Protein AF-A0A7S1KX64-F1 (afdb_monomer_lite)

pLDDT: mean 86.69, std 11.84, range [47.44, 98.38]

Sequence (123 aa):
PVVARTNGALYERRVIEKYVEEHSRDPLTNEPLTKDDLIPVRSGAASGPRAVAASTIPGLLAQLHSEWDAVMLEQFSLRQQLSSAQQELAHALFKHDAACRVIAKLIAERDEARRAAGMPVEA

Secondary structure (DSSP, 8-state):
-EEETTT--EE-HHHHHHHHHHHSB-TTT--B--GGGEEEP------PPPPGGGGSHHHHHHHHHHHHHHHHHHHHHHHHHHHHHHHHHHHHHHHHHHHHHHHHHHHHHHHHHHHHTT-----

Structure (mmCIF, N/CA/C/O backbone):
data_AF-A0A7S1KX64-F1
#
_entry.id   AF-A0A7S1KX64-F1
#
loop_
_atom_site.group_PDB
_atom_site.id
_atom_site.type_symbol
_atom_site.label_atom_id
_atom_site.label_alt_id
_atom_site.label_comp_id
_atom_site.label_asym_id
_atom_site.label_entity_id
_atom_site.label_seq_id
_atom_site.pdbx_PDB_ins_code
_atom_site.Cartn_x
_atom_site.Cartn_y
_atom_site.Cartn_z
_atom_site.occupancy
_atom_site.B_iso_or_equiv
_atom_site.auth_seq_id
_atom_site.auth_comp_id
_atom_site.auth_asym_id
_atom_site.auth_atom_id
_atom_site.pdbx_PDB_model_num
ATOM 1 N N . PRO A 1 1 ? -24.585 -4.591 8.836 1.00 85.25 1 PRO A N 1
ATOM 2 C CA . PRO A 1 1 ? -23.903 -4.528 7.518 1.00 85.25 1 PRO A CA 1
ATOM 3 C C . PRO A 1 1 ? -24.912 -4.061 6.469 1.00 85.25 1 PRO A C 1
ATOM 5 O O . PRO A 1 1 ? -26.102 -4.329 6.634 1.00 85.25 1 PRO A O 1
ATOM 8 N N . VAL A 1 2 ? -24.462 -3.339 5.450 1.00 86.56 2 VAL A N 1
ATOM 9 C CA . VAL A 1 2 ? -25.291 -2.894 4.320 1.00 86.56 2 VAL A CA 1
ATOM 10 C C . VAL A 1 2 ? -24.602 -3.281 3.018 1.00 86.56 2 VAL A C 1
ATOM 12 O O . VAL A 1 2 ? -23.379 -3.355 2.977 1.00 86.56 2 VAL A O 1
ATOM 15 N N . VAL A 1 3 ? -25.379 -3.559 1.981 1.00 86.69 3 VAL A N 1
ATOM 16 C CA . VAL A 1 3 ? -24.876 -3.813 0.630 1.00 86.69 3 VAL A CA 1
ATOM 17 C C . VAL A 1 3 ? -25.270 -2.646 -0.252 1.00 86.69 3 VAL A C 1
ATOM 19 O O . VAL A 1 3 ? -26.431 -2.237 -0.226 1.00 86.69 3 VAL A O 1
ATOM 22 N N . ALA A 1 4 ? -24.330 -2.117 -1.026 1.00 85.31 4 ALA A N 1
ATOM 23 C CA . ALA A 1 4 ? -24.666 -1.155 -2.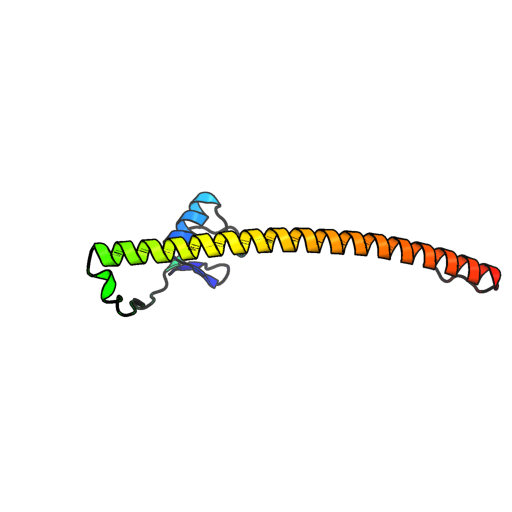067 1.00 85.31 4 ALA A CA 1
ATOM 24 C C . ALA A 1 4 ? -25.244 -1.891 -3.286 1.00 85.31 4 ALA A C 1
ATOM 26 O O . ALA A 1 4 ? -24.679 -2.877 -3.764 1.00 85.31 4 ALA A O 1
ATOM 27 N N . ARG A 1 5 ? -26.395 -1.425 -3.785 1.00 81.56 5 ARG A N 1
ATOM 28 C CA . ARG A 1 5 ? -27.102 -2.043 -4.922 1.00 81.56 5 ARG A CA 1
ATOM 29 C C . ARG A 1 5 ? -26.299 -2.010 -6.227 1.00 81.56 5 ARG A C 1
ATOM 31 O O . ARG A 1 5 ? -26.471 -2.901 -7.051 1.00 81.56 5 ARG A O 1
ATOM 38 N N . THR A 1 6 ? -25.460 -0.995 -6.411 1.00 78.88 6 THR A N 1
ATOM 39 C CA . THR A 1 6 ? -24.699 -0.750 -7.645 1.00 78.88 6 THR A CA 1
ATOM 40 C C . THR A 1 6 ? -23.567 -1.754 -7.842 1.00 78.88 6 THR A C 1
ATOM 42 O O . THR A 1 6 ? -23.472 -2.378 -8.893 1.00 78.88 6 THR A O 1
ATOM 45 N N . ASN A 1 7 ? -22.747 -1.963 -6.812 1.00 79.62 7 ASN A N 1
ATOM 46 C CA . ASN A 1 7 ? -21.531 -2.774 -6.896 1.00 79.62 7 ASN A CA 1
ATOM 47 C C . ASN A 1 7 ? -21.629 -4.133 -6.168 1.00 79.62 7 ASN A C 1
ATOM 49 O O . ASN A 1 7 ? -20.732 -4.964 -6.300 1.00 79.62 7 ASN A O 1
ATOM 53 N N . GLY A 1 8 ? -22.685 -4.365 -5.378 1.00 82.50 8 GLY A N 1
ATOM 54 C CA . GLY A 1 8 ? -22.867 -5.587 -4.587 1.00 82.50 8 GLY A CA 1
ATOM 55 C C . GLY A 1 8 ? -21.887 -5.755 -3.416 1.00 82.50 8 GLY A C 1
ATOM 56 O O . GLY A 1 8 ? -21.835 -6.831 -2.819 1.00 82.50 8 GLY A O 1
ATOM 57 N N . ALA A 1 9 ? -21.113 -4.725 -3.070 1.00 84.81 9 ALA A N 1
ATOM 58 C CA . ALA A 1 9 ? -20.122 -4.772 -2.003 1.00 84.81 9 ALA A CA 1
ATOM 59 C C . ALA A 1 9 ? -20.768 -4.655 -0.614 1.00 84.81 9 ALA A C 1
ATOM 61 O O . ALA A 1 9 ? -21.742 -3.928 -0.410 1.00 84.81 9 ALA A O 1
ATOM 62 N N . LEU A 1 10 ? -20.197 -5.376 0.355 1.00 86.56 10 LEU A N 1
ATOM 63 C CA . LEU A 1 10 ? -20.607 -5.366 1.757 1.00 86.56 10 LEU A CA 1
ATOM 64 C C . LEU A 1 10 ? -19.845 -4.291 2.532 1.00 86.56 10 LEU A C 1
ATOM 66 O O . LEU A 1 10 ? -18.620 -4.330 2.622 1.00 86.56 10 LEU A O 1
ATOM 70 N N . TYR A 1 11 ? -20.585 -3.394 3.175 1.00 86.69 11 TYR A N 1
ATOM 71 C CA . TYR A 1 11 ? -20.044 -2.311 3.983 1.00 86.69 11 TYR A CA 1
ATOM 72 C C . TYR A 1 11 ? -20.551 -2.346 5.426 1.00 86.69 11 TYR A C 1
ATOM 74 O O . TYR A 1 11 ? -21.656 -2.816 5.744 1.00 86.69 11 TYR A O 1
ATOM 82 N N . GLU A 1 12 ? -19.755 -1.784 6.335 1.00 87.50 12 GLU A N 1
ATOM 83 C CA . GLU A 1 12 ? -20.241 -1.435 7.663 1.00 87.50 12 GLU A CA 1
ATOM 84 C C . GLU A 1 12 ? -21.120 -0.181 7.574 1.00 87.50 12 GLU A C 1
ATOM 86 O O . GLU A 1 12 ? -20.692 0.866 7.091 1.00 87.50 12 GLU A O 1
ATOM 91 N N . ARG A 1 13 ? -22.351 -0.280 8.090 1.00 84.94 13 ARG A N 1
ATOM 92 C CA . ARG A 1 13 ? -23.390 0.752 7.969 1.00 84.94 13 ARG A CA 1
ATOM 93 C C . ARG A 1 13 ? -22.914 2.153 8.370 1.00 84.94 13 ARG A C 1
ATOM 95 O O . ARG A 1 13 ? -23.122 3.100 7.628 1.00 84.94 13 ARG A O 1
ATOM 102 N N . ARG A 1 14 ? -22.238 2.273 9.517 1.00 87.25 14 ARG A N 1
ATOM 103 C CA . ARG A 1 14 ? -21.790 3.567 10.061 1.00 87.25 14 ARG A CA 1
ATOM 104 C C . ARG A 1 14 ? -20.736 4.251 9.196 1.00 87.25 14 ARG A C 1
ATOM 106 O O . ARG A 1 14 ? -20.689 5.474 9.165 1.00 87.25 14 ARG A O 1
ATOM 113 N N . VAL A 1 15 ? -19.869 3.471 8.557 1.00 87.62 15 VAL A N 1
ATOM 114 C CA . VAL A 1 15 ? -18.741 3.996 7.782 1.00 87.62 15 VAL A CA 1
ATOM 115 C C . VAL A 1 15 ? -19.228 4.475 6.420 1.00 87.62 15 VAL A C 1
ATOM 117 O O . VAL A 1 15 ? -18.919 5.593 6.021 1.00 87.62 15 VAL A O 1
ATOM 120 N N . ILE A 1 16 ? -20.053 3.673 5.744 1.00 87.94 16 ILE A N 1
ATOM 121 C CA . ILE A 1 16 ? -20.569 4.034 4.421 1.00 87.94 16 ILE A CA 1
ATOM 122 C C . ILE A 1 16 ? -21.600 5.165 4.480 1.00 87.94 16 ILE A C 1
ATOM 124 O O . ILE A 1 16 ? -21.578 6.028 3.614 1.00 87.94 16 ILE A O 1
ATOM 128 N N . GLU A 1 17 ? -22.452 5.226 5.513 1.00 88.50 17 GLU A N 1
ATOM 129 C CA . GLU A 1 17 ? -23.398 6.342 5.684 1.00 88.50 17 GLU A CA 1
ATOM 130 C C . GLU A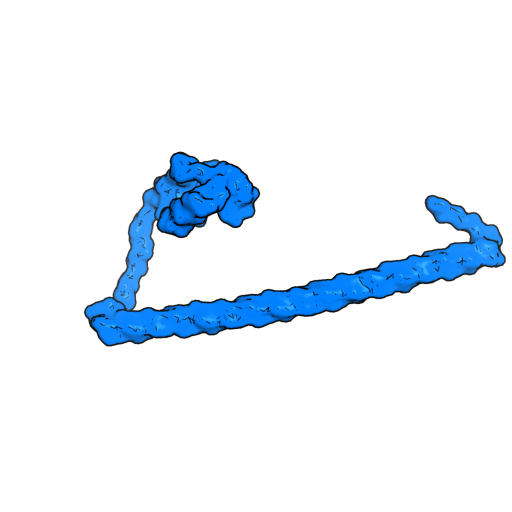 1 17 ? -22.652 7.684 5.802 1.00 88.50 17 GLU A C 1
ATOM 132 O O . GLU A 1 17 ? -23.022 8.639 5.123 1.00 88.50 17 GLU A O 1
ATOM 137 N N . LYS A 1 18 ? -21.563 7.735 6.585 1.00 88.88 18 LYS A N 1
ATOM 138 C CA . LYS A 1 18 ? -20.698 8.923 6.698 1.00 88.88 18 LYS A CA 1
ATOM 139 C C . LYS A 1 18 ? -19.985 9.250 5.387 1.00 88.88 18 LYS A C 1
ATOM 141 O O . LYS A 1 18 ? -19.946 10.402 4.975 1.00 88.88 18 LYS A O 1
ATOM 146 N N . TYR A 1 19 ? -19.451 8.235 4.708 1.00 86.81 19 TYR A N 1
ATOM 147 C CA . TYR A 1 19 ? -18.754 8.438 3.440 1.00 86.81 19 TYR A CA 1
ATOM 148 C C . TYR A 1 19 ? -19.685 9.001 2.354 1.00 86.81 19 TYR A C 1
ATOM 150 O O . TYR A 1 19 ? -19.313 9.925 1.635 1.00 86.81 19 TYR A O 1
ATOM 158 N N . VAL A 1 20 ? -20.917 8.490 2.272 1.00 88.88 20 VAL A N 1
ATOM 159 C CA . VAL A 1 20 ? -21.946 8.967 1.336 1.00 88.88 20 VAL A CA 1
ATOM 160 C C . VAL A 1 20 ? -22.400 10.390 1.677 1.00 88.88 20 VAL A C 1
ATOM 162 O O . VAL A 1 20 ? -22.633 11.177 0.762 1.00 88.88 20 VAL A O 1
ATOM 165 N N . GLU A 1 21 ? -22.481 10.757 2.960 1.00 88.50 21 GLU A N 1
ATOM 166 C CA . GLU A 1 21 ? -22.755 12.144 3.379 1.00 88.50 21 GLU A CA 1
ATOM 167 C C . GLU A 1 21 ? -21.676 13.124 2.909 1.00 88.50 21 GLU A C 1
ATOM 169 O O . GLU A 1 21 ? -22.003 14.220 2.461 1.00 88.50 21 GLU A O 1
ATOM 174 N N . GLU A 1 22 ? -20.405 12.733 2.990 1.00 89.50 22 GLU A N 1
ATOM 175 C CA . GLU A 1 22 ? -19.282 13.607 2.645 1.00 89.50 22 GLU A CA 1
ATOM 176 C C . GLU A 1 22 ? -18.999 13.658 1.137 1.00 89.50 22 GLU A C 1
ATOM 178 O O . GLU A 1 22 ? -18.710 14.725 0.597 1.00 89.50 22 GLU A O 1
ATOM 183 N N . HIS A 1 23 ? -19.075 12.517 0.445 1.00 85.31 23 HIS A N 1
ATOM 184 C CA . HIS A 1 23 ? -18.573 12.375 -0.926 1.00 85.31 23 HIS A CA 1
ATOM 185 C C . HIS A 1 23 ? -19.663 12.044 -1.954 1.00 85.31 23 HIS A C 1
ATOM 187 O O . HIS A 1 23 ? -19.412 12.176 -3.152 1.00 85.31 23 HIS A O 1
ATOM 193 N N . SER A 1 24 ? -20.867 11.634 -1.520 1.00 85.94 24 SER A N 1
ATOM 194 C CA . SER A 1 24 ? -22.004 11.252 -2.389 1.00 85.94 24 SER A CA 1
ATOM 195 C C . SER A 1 24 ? -21.640 10.252 -3.501 1.00 85.94 24 SER A C 1
ATOM 197 O O . SER A 1 24 ? -22.201 10.278 -4.599 1.00 85.94 24 SER A O 1
ATOM 199 N N . ARG A 1 25 ? -20.651 9.392 -3.239 1.00 84.81 25 ARG A N 1
ATOM 200 C CA . ARG A 1 25 ? -20.091 8.418 -4.182 1.00 84.81 25 ARG A CA 1
ATOM 201 C C . ARG A 1 25 ? -19.767 7.112 -3.470 1.00 84.81 25 ARG A C 1
ATOM 203 O O . ARG A 1 25 ? -19.636 7.079 -2.249 1.00 84.81 25 ARG A O 1
ATOM 210 N N . ASP A 1 26 ? -19.628 6.044 -4.242 1.00 84.31 26 ASP A N 1
ATOM 211 C CA . ASP A 1 26 ? -19.186 4.740 -3.763 1.00 84.31 26 ASP A CA 1
ATOM 212 C C . ASP A 1 26 ? -17.650 4.692 -3.600 1.00 84.31 26 ASP A C 1
ATOM 214 O O . ASP A 1 26 ? -16.937 5.029 -4.549 1.00 84.31 26 ASP A O 1
ATOM 218 N N . PRO A 1 27 ? -17.109 4.243 -2.450 1.00 83.62 27 PRO A N 1
ATOM 219 C CA . PRO A 1 27 ? -15.664 4.229 -2.192 1.00 83.62 27 PRO A CA 1
ATOM 220 C C . PRO A 1 27 ? -14.852 3.269 -3.075 1.00 83.62 27 PRO A C 1
ATOM 222 O O . PRO A 1 27 ? -13.634 3.413 -3.146 1.00 83.62 27 PRO A O 1
ATOM 225 N N . LEU A 1 28 ? -15.484 2.284 -3.726 1.00 83.50 28 LEU A N 1
ATOM 226 C CA . LEU A 1 28 ? -14.792 1.321 -4.593 1.00 83.50 28 LEU A CA 1
ATOM 227 C C . LEU A 1 28 ? -14.881 1.700 -6.074 1.00 83.50 28 LEU A C 1
ATOM 229 O O . LEU A 1 28 ? -13.874 1.687 -6.778 1.00 83.50 28 LEU A O 1
ATOM 233 N N . THR A 1 29 ? -16.081 2.028 -6.552 1.00 80.69 29 THR A N 1
ATOM 234 C CA . THR A 1 29 ? -16.342 2.260 -7.983 1.00 80.69 29 THR A CA 1
ATOM 235 C C . THR A 1 29 ? -16.370 3.738 -8.372 1.00 80.69 29 THR A C 1
ATOM 237 O O . THR A 1 29 ? -16.333 4.050 -9.559 1.00 80.69 29 THR A O 1
ATOM 240 N N . ASN A 1 30 ? -16.394 4.660 -7.400 1.00 82.12 30 ASN A N 1
ATOM 241 C CA . ASN A 1 30 ? -16.610 6.100 -7.601 1.00 82.12 30 ASN A CA 1
ATOM 242 C C . ASN A 1 30 ? -17.941 6.466 -8.289 1.00 82.12 30 ASN A C 1
ATOM 244 O O . ASN A 1 30 ? -18.118 7.611 -8.718 1.00 82.12 30 ASN A O 1
ATOM 248 N N . GLU A 1 31 ? -18.889 5.533 -8.376 1.00 84.75 31 GLU A N 1
ATOM 249 C CA . GLU A 1 31 ? -20.226 5.778 -8.918 1.00 84.75 31 GLU A CA 1
ATOM 250 C C . GLU A 1 31 ? -21.088 6.604 -7.947 1.00 84.75 31 GLU A C 1
ATOM 252 O O . GLU A 1 31 ? -20.850 6.569 -6.735 1.00 84.75 31 GLU A O 1
ATOM 257 N N . PRO A 1 32 ? -22.085 7.366 -8.440 1.00 83.31 32 PRO A N 1
ATOM 258 C CA . PRO A 1 32 ? -23.011 8.082 -7.570 1.00 83.31 32 PRO A CA 1
ATOM 259 C C . PRO A 1 32 ? -23.799 7.081 -6.721 1.00 83.31 32 PRO A C 1
ATOM 261 O O . PRO A 1 32 ? -24.469 6.196 -7.251 1.00 83.31 32 PRO A O 1
ATOM 264 N N . LEU A 1 33 ? -23.714 7.231 -5.400 1.00 83.25 33 LEU A N 1
ATOM 265 C CA . LEU A 1 33 ? -24.359 6.342 -4.439 1.00 83.25 33 LEU A CA 1
ATOM 266 C C . LEU A 1 33 ? -25.126 7.182 -3.425 1.00 83.25 33 LEU A C 1
ATOM 268 O O . LEU A 1 33 ? -24.553 8.077 -2.802 1.00 83.25 33 LEU A O 1
ATOM 272 N N . THR A 1 34 ? -26.413 6.886 -3.246 1.00 84.94 34 THR A N 1
ATOM 273 C CA . THR A 1 34 ? -27.254 7.539 -2.237 1.00 84.94 34 THR A CA 1
ATOM 274 C C . THR A 1 34 ? -27.546 6.599 -1.069 1.00 84.94 34 THR A C 1
ATOM 276 O O . THR A 1 34 ? -27.359 5.386 -1.155 1.00 84.94 34 THR A O 1
ATOM 279 N N . LYS A 1 35 ? -28.007 7.149 0.062 1.00 80.94 35 LYS A N 1
ATOM 280 C CA . LYS A 1 35 ? -28.334 6.340 1.251 1.00 80.94 35 LYS A CA 1
ATOM 281 C C . LYS A 1 35 ? -29.458 5.336 0.988 1.00 80.94 35 LYS A C 1
ATOM 283 O O . LYS A 1 35 ? -29.464 4.275 1.602 1.00 80.94 35 LYS A O 1
ATOM 288 N N . ASP A 1 36 ? -30.365 5.651 0.068 1.00 83.62 36 ASP A N 1
ATOM 289 C CA . ASP A 1 36 ? -31.500 4.794 -0.286 1.00 83.62 36 ASP A CA 1
ATOM 290 C C . ASP A 1 36 ? -31.071 3.560 -1.100 1.00 83.62 36 ASP A C 1
ATOM 292 O O . ASP A 1 36 ? -31.760 2.537 -1.110 1.00 83.62 36 ASP A O 1
ATOM 296 N N . ASP A 1 37 ? -29.891 3.617 -1.723 1.00 83.25 37 ASP A N 1
ATOM 297 C CA . ASP A 1 37 ? -29.298 2.501 -2.465 1.00 83.25 37 ASP A CA 1
ATOM 298 C C . ASP A 1 37 ? -28.621 1.466 -1.549 1.00 83.25 37 ASP A C 1
ATOM 300 O O . ASP A 1 37 ? -28.200 0.399 -2.016 1.00 83.25 37 ASP A O 1
ATOM 304 N N . LEU A 1 38 ? -28.521 1.758 -0.245 1.00 85.56 38 LEU A N 1
ATOM 305 C CA . LEU A 1 38 ? -27.936 0.878 0.761 1.00 85.56 38 LEU A CA 1
ATOM 306 C C . LEU A 1 38 ? -28.990 -0.087 1.311 1.00 85.56 38 LEU A C 1
ATOM 308 O O . LEU A 1 38 ? -29.914 0.287 2.032 1.00 85.56 38 LEU A O 1
ATOM 312 N N . ILE A 1 39 ? -28.813 -1.374 1.027 1.00 87.50 39 ILE A N 1
ATOM 313 C CA . ILE A 1 39 ? -29.724 -2.428 1.466 1.00 87.50 39 ILE A CA 1
ATOM 314 C C . ILE A 1 39 ? -29.183 -3.040 2.766 1.00 87.50 39 ILE A C 1
ATOM 316 O O . ILE A 1 39 ? -28.101 -3.636 2.759 1.00 87.50 39 ILE A O 1
ATOM 320 N N . PRO A 1 40 ? -29.898 -2.940 3.902 1.00 86.12 40 PRO A N 1
ATOM 321 C CA . PRO A 1 40 ? -29.460 -3.554 5.146 1.00 86.12 40 PRO A CA 1
ATOM 322 C C . PRO A 1 40 ? -29.511 -5.079 5.053 1.00 86.12 40 PRO A C 1
ATOM 324 O O . PRO A 1 40 ? -30.558 -5.675 4.800 1.00 86.12 40 PRO A O 1
ATOM 327 N N . VAL A 1 41 ? -28.378 -5.725 5.326 1.00 85.50 41 VAL A N 1
ATOM 328 C CA . VAL A 1 41 ? -28.287 -7.186 5.387 1.00 85.50 41 VAL A CA 1
ATOM 329 C C . VAL A 1 41 ? -28.515 -7.645 6.821 1.00 85.50 41 VAL A C 1
ATOM 331 O O . VAL A 1 41 ? -27.817 -7.219 7.747 1.00 85.50 41 VAL A O 1
ATOM 334 N N . ARG A 1 42 ? -29.475 -8.560 7.010 1.00 79.19 42 ARG A N 1
ATOM 335 C CA . ARG A 1 42 ? -29.644 -9.294 8.270 1.00 79.19 42 ARG A CA 1
ATOM 336 C C . ARG A 1 42 ? -28.518 -10.316 8.419 1.00 79.19 42 ARG A C 1
ATOM 338 O O . ARG A 1 42 ? -28.665 -11.474 8.053 1.00 79.19 42 ARG A O 1
ATOM 345 N N . SER A 1 43 ? -27.392 -9.886 8.972 1.00 67.06 43 SER A N 1
ATOM 346 C CA . SER A 1 43 ? -26.396 -10.799 9.531 1.00 67.06 43 SER A CA 1
ATOM 347 C C . SER A 1 43 ? -26.809 -11.161 10.958 1.00 67.06 43 SER A C 1
ATOM 349 O O . SER A 1 43 ? -27.089 -10.256 11.749 1.00 67.06 43 SER A O 1
ATOM 351 N N . GLY A 1 44 ? -26.821 -12.450 11.313 1.00 65.44 44 GLY A N 1
ATOM 352 C CA . GLY A 1 44 ? -26.861 -12.851 12.723 1.00 65.44 44 GLY A CA 1
ATOM 353 C C . GLY A 1 44 ? -25.737 -12.141 13.478 1.00 65.44 44 GLY A C 1
ATOM 354 O O . GLY A 1 44 ? -24.666 -11.928 12.907 1.00 65.44 44 GLY A O 1
ATOM 355 N N . ALA A 1 45 ? -25.993 -11.690 14.707 1.00 60.78 45 ALA A N 1
ATOM 356 C CA . ALA A 1 45 ? -24.983 -10.998 15.496 1.00 60.78 45 ALA A CA 1
ATOM 357 C C . ALA A 1 45 ? -23.758 -11.911 15.625 1.00 60.78 45 ALA A C 1
ATOM 359 O O . ALA A 1 45 ? -23.786 -12.892 16.363 1.00 60.78 45 ALA A O 1
ATOM 360 N N . ALA A 1 46 ? -22.691 -11.607 14.887 1.00 58.41 46 ALA A N 1
ATOM 361 C CA . ALA A 1 46 ? -21.403 -12.260 15.041 1.00 58.41 46 ALA A CA 1
ATOM 362 C C . ALA A 1 46 ? -20.755 -11.729 16.326 1.00 58.41 46 ALA A C 1
ATOM 364 O O . ALA A 1 46 ? -19.757 -11.018 16.299 1.00 58.41 46 ALA A O 1
ATOM 365 N N . SER A 1 47 ? -21.376 -12.008 17.471 1.00 56.25 47 SER A N 1
ATOM 366 C CA . SER A 1 47 ? -20.737 -11.842 18.764 1.00 56.25 47 SER A CA 1
ATOM 367 C C . SER A 1 47 ? -19.954 -13.118 19.031 1.00 56.25 47 SER A C 1
ATOM 369 O O . SER A 1 47 ? -20.492 -14.093 19.558 1.00 56.25 47 SER A O 1
ATOM 371 N N . GLY A 1 48 ? -18.676 -13.121 18.656 1.00 61.16 48 GLY A N 1
ATOM 372 C CA . GLY A 1 48 ? -17.736 -14.014 19.325 1.00 61.16 48 GLY A CA 1
ATOM 373 C C . GLY A 1 48 ? -17.798 -13.764 20.842 1.00 61.16 48 GLY A C 1
ATOM 374 O O . GLY A 1 48 ? -18.146 -12.651 21.261 1.00 61.16 48 GLY A O 1
ATOM 375 N N . PRO A 1 49 ? -17.521 -14.772 21.684 1.00 56.47 49 PRO A N 1
ATOM 376 C CA . PRO A 1 49 ? -17.525 -14.592 23.130 1.00 56.47 49 PRO A CA 1
ATOM 377 C C . PRO A 1 49 ? -16.589 -13.436 23.502 1.00 56.47 49 PRO A C 1
ATOM 379 O O . PRO A 1 49 ? -15.411 -13.439 23.148 1.00 56.47 49 PRO A O 1
ATOM 382 N N . ARG A 1 50 ? -17.129 -12.419 24.186 1.00 59.38 50 ARG A N 1
ATOM 383 C CA . ARG A 1 50 ? -16.343 -11.276 24.665 1.00 59.38 50 ARG A CA 1
ATOM 384 C C . ARG A 1 50 ? -15.257 -11.826 25.592 1.00 59.38 50 ARG A C 1
ATOM 386 O O . ARG A 1 50 ? -15.579 -12.508 26.563 1.00 59.38 50 ARG A O 1
ATOM 393 N N . ALA A 1 51 ? -13.990 -11.559 25.273 1.00 62.50 51 ALA A N 1
ATOM 394 C CA . ALA A 1 51 ? -12.869 -12.016 26.085 1.00 62.50 51 ALA A CA 1
ATOM 395 C C . ALA A 1 51 ? -13.074 -11.569 27.542 1.00 62.50 51 ALA A C 1
ATOM 397 O O . ALA A 1 51 ? -13.377 -10.403 27.800 1.00 62.50 51 ALA A O 1
ATOM 398 N N . VAL A 1 52 ? -12.932 -12.498 28.492 1.00 59.75 52 VAL A N 1
ATOM 399 C CA . VAL A 1 52 ? -13.256 -12.296 29.919 1.00 59.75 52 VAL A CA 1
ATOM 400 C C . VAL A 1 52 ? -12.467 -11.124 30.529 1.00 59.75 52 VAL A C 1
ATOM 402 O O . VAL A 1 52 ? -12.950 -10.465 31.441 1.00 59.75 52 VAL A O 1
ATOM 405 N N . ALA A 1 53 ? -11.303 -10.779 29.969 1.00 59.62 53 ALA A N 1
ATOM 406 C CA . ALA A 1 53 ? -10.510 -9.615 30.371 1.00 59.62 53 ALA A CA 1
ATOM 407 C C . ALA A 1 53 ? -11.228 -8.261 30.166 1.00 59.62 53 ALA A C 1
ATOM 409 O O . ALA A 1 53 ? -10.952 -7.308 30.891 1.00 59.62 53 ALA A O 1
ATOM 410 N N . ALA A 1 54 ? -12.199 -8.172 29.251 1.00 61.72 54 ALA A N 1
ATOM 411 C CA . ALA A 1 54 ? -12.950 -6.947 28.966 1.00 61.72 54 ALA A CA 1
ATOM 412 C C . ALA A 1 54 ? -14.107 -6.673 29.954 1.00 61.72 54 ALA A C 1
ATOM 414 O O . ALA A 1 54 ? -14.911 -5.770 29.721 1.00 61.72 54 ALA A O 1
ATOM 415 N N . SER A 1 55 ? -14.242 -7.452 31.037 1.00 76.25 55 SER A N 1
ATOM 416 C CA . SER A 1 55 ? -15.305 -7.273 32.041 1.00 76.25 55 SER A CA 1
ATOM 417 C C . SER A 1 55 ? -14.924 -6.345 33.201 1.00 76.25 55 SER A C 1
ATOM 419 O O . SER A 1 55 ? -15.770 -6.050 34.043 1.00 76.25 55 SER A O 1
ATOM 421 N N . THR A 1 56 ? -13.670 -5.887 33.269 1.00 88.81 56 THR A N 1
ATOM 422 C CA . THR A 1 56 ? -13.184 -4.956 34.300 1.00 88.81 56 THR A CA 1
ATOM 423 C C . THR A 1 56 ? -12.676 -3.667 33.660 1.00 88.81 56 THR A C 1
ATOM 425 O O . THR A 1 56 ? -12.152 -3.695 32.548 1.00 88.81 56 THR A O 1
ATOM 428 N N . ILE A 1 57 ? -12.801 -2.532 34.360 1.00 88.50 57 ILE A N 1
ATOM 429 C CA . ILE A 1 57 ? -12.309 -1.234 33.859 1.00 88.50 57 ILE A CA 1
ATOM 430 C C . ILE A 1 57 ? -10.803 -1.294 33.530 1.00 88.50 57 ILE A C 1
ATOM 432 O O . ILE A 1 57 ? -10.438 -0.880 32.429 1.00 88.50 57 ILE A O 1
ATOM 436 N N . PRO A 1 58 ? -9.924 -1.856 34.391 1.00 89.81 58 PRO A N 1
ATOM 437 C CA . PRO A 1 58 ? -8.505 -1.978 34.058 1.00 89.81 58 PRO A CA 1
ATOM 438 C C . PRO A 1 58 ? -8.244 -2.864 32.834 1.00 89.81 58 PRO A C 1
ATOM 440 O O . PRO A 1 58 ? -7.417 -2.516 31.997 1.00 89.81 58 PRO A O 1
ATOM 443 N N . GLY A 1 59 ? -8.968 -3.979 32.690 1.00 87.38 59 GLY A N 1
ATOM 444 C CA . GLY A 1 59 ? -8.810 -4.876 31.544 1.00 87.38 59 GLY A CA 1
ATOM 445 C C . GLY A 1 59 ? -9.292 -4.270 30.221 1.00 87.38 59 GLY A C 1
ATOM 446 O O . GLY A 1 59 ? -8.651 -4.469 29.192 1.00 87.38 59 GLY A O 1
ATOM 447 N N . LEU A 1 60 ? -10.353 -3.454 30.247 1.00 88.12 60 LEU A N 1
ATOM 448 C CA . LEU A 1 60 ? -10.798 -2.696 29.074 1.00 88.12 60 LEU A CA 1
ATOM 449 C C . LEU A 1 60 ? -9.756 -1.656 28.642 1.00 88.12 60 LEU A C 1
ATOM 451 O O . LEU A 1 60 ? -9.480 -1.534 27.452 1.00 88.12 60 LEU A O 1
ATOM 455 N N . LEU A 1 61 ? -9.169 -0.919 29.592 1.00 90.19 61 LEU A N 1
ATOM 456 C CA . LEU A 1 61 ? -8.121 0.063 29.293 1.00 90.19 61 LEU A CA 1
ATOM 457 C C . LEU A 1 61 ? -6.866 -0.601 28.723 1.00 90.19 61 LEU A C 1
ATOM 459 O O . LEU A 1 61 ? -6.304 -0.092 27.758 1.00 90.19 61 LEU A O 1
ATOM 463 N N . ALA A 1 62 ? -6.463 -1.750 29.271 1.00 90.00 62 ALA A N 1
ATOM 464 C CA . ALA A 1 62 ? -5.345 -2.523 28.740 1.00 90.00 62 ALA A CA 1
ATOM 465 C C . ALA A 1 62 ? -5.600 -2.971 27.291 1.00 90.00 62 ALA A C 1
ATOM 467 O O . ALA A 1 62 ? -4.719 -2.825 26.449 1.00 90.00 62 ALA A O 1
ATOM 468 N N . GLN A 1 63 ? -6.814 -3.444 26.985 1.00 89.50 63 GLN A N 1
ATOM 469 C CA . GLN A 1 63 ? -7.185 -3.827 25.623 1.00 89.50 63 GLN A CA 1
ATOM 470 C C . GLN A 1 63 ? -7.213 -2.618 24.676 1.00 89.50 63 GLN A C 1
ATOM 472 O O . GLN A 1 63 ? -6.668 -2.679 23.582 1.00 89.50 63 GLN A O 1
ATOM 477 N N . LEU A 1 64 ? -7.806 -1.494 25.084 1.00 89.94 64 LEU A N 1
ATOM 478 C CA . LEU A 1 6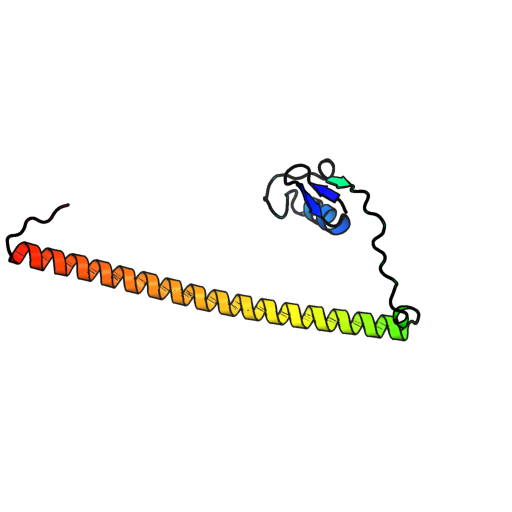4 ? -7.812 -0.279 24.262 1.00 89.94 64 LEU A CA 1
ATOM 479 C C . LEU A 1 64 ? -6.394 0.228 23.976 1.00 89.94 64 LEU A C 1
ATOM 481 O O . LEU A 1 64 ? -6.123 0.661 22.860 1.00 89.94 64 LEU A O 1
ATOM 485 N N . HIS A 1 65 ? -5.498 0.150 24.962 1.00 93.19 65 HIS A N 1
ATOM 486 C CA . HIS A 1 65 ? -4.097 0.510 24.780 1.00 93.19 65 HIS A CA 1
ATOM 487 C C . HIS A 1 65 ? -3.413 -0.408 23.764 1.00 93.19 65 HIS A C 1
ATOM 489 O O . HIS A 1 65 ? -2.817 0.095 22.817 1.00 93.19 65 HIS A O 1
ATOM 495 N N . SER A 1 66 ? -3.572 -1.731 23.893 1.00 91.31 66 SER A N 1
ATOM 496 C CA . SER A 1 66 ? -2.965 -2.680 22.955 1.00 91.31 66 SER A CA 1
ATOM 497 C C . SER A 1 66 ? -3.490 -2.531 21.527 1.00 91.31 66 SER A C 1
ATOM 499 O O . SER A 1 66 ? -2.711 -2.606 20.582 1.00 91.31 66 SER A O 1
ATOM 501 N N . GLU A 1 67 ? -4.796 -2.299 21.356 1.00 93.88 67 GLU A N 1
ATOM 502 C CA . GLU A 1 67 ? -5.382 -2.063 20.029 1.00 93.88 67 GLU A CA 1
ATOM 503 C C . GLU A 1 67 ? -4.863 -0.753 19.424 1.00 93.88 67 GLU A C 1
ATOM 505 O O . GLU A 1 67 ? -4.554 -0.689 18.236 1.00 93.88 67 GLU A O 1
ATOM 510 N N . TRP A 1 68 ? -4.722 0.298 20.237 1.00 95.69 68 TRP A N 1
ATOM 511 C CA . TRP A 1 68 ? -4.184 1.573 19.771 1.00 95.69 68 TRP A CA 1
ATOM 512 C C . TRP A 1 68 ? -2.713 1.458 19.358 1.00 95.69 68 TRP A C 1
ATOM 514 O O . TRP A 1 68 ? -2.349 1.938 18.285 1.00 95.69 68 TRP A O 1
ATOM 524 N N . ASP A 1 69 ? -1.890 0.770 20.150 1.00 96.12 69 ASP A N 1
ATOM 525 C CA . ASP A 1 69 ? -0.487 0.513 19.814 1.00 96.12 69 ASP A CA 1
ATOM 526 C C . ASP A 1 69 ? -0.365 -0.284 18.506 1.00 96.12 69 ASP A C 1
ATOM 528 O O . ASP A 1 69 ? 0.447 0.060 17.644 1.00 96.12 69 ASP A O 1
ATOM 532 N N . ALA A 1 70 ? -1.209 -1.306 18.316 1.00 95.19 70 ALA A N 1
ATOM 533 C CA . ALA A 1 70 ? -1.250 -2.091 17.086 1.00 95.19 70 ALA A CA 1
ATOM 534 C C . ALA A 1 70 ? -1.598 -1.225 15.863 1.00 95.19 70 ALA A C 1
ATOM 536 O O . ALA A 1 70 ? -0.868 -1.250 14.871 1.00 95.19 70 ALA A O 1
ATOM 537 N N . VAL A 1 71 ? -2.651 -0.403 15.954 1.00 96.81 71 VAL A N 1
ATOM 538 C CA . VAL A 1 71 ? -3.065 0.504 14.868 1.00 96.81 71 VAL A CA 1
ATOM 539 C C . VAL A 1 71 ? -1.976 1.531 14.551 1.00 96.81 71 VAL A C 1
ATOM 541 O O . VAL A 1 71 ? -1.717 1.816 13.382 1.00 96.81 71 VAL A O 1
ATOM 544 N N . MET A 1 72 ? -1.309 2.089 15.565 1.00 96.31 72 MET A N 1
ATOM 545 C CA . MET A 1 72 ? -0.233 3.062 15.354 1.00 96.31 72 MET A CA 1
ATOM 546 C C . MET A 1 72 ? 0.986 2.434 14.667 1.00 96.31 72 MET A C 1
ATOM 548 O O . MET A 1 72 ? 1.539 3.029 13.737 1.00 96.31 72 MET A O 1
ATOM 552 N N . LEU A 1 73 ? 1.394 1.228 15.080 1.00 96.62 73 LEU A N 1
ATOM 553 C CA . LEU A 1 73 ? 2.494 0.492 14.447 1.00 96.62 73 LEU A CA 1
ATOM 554 C C . LEU A 1 73 ? 2.164 0.104 13.003 1.00 96.62 73 LEU A C 1
ATOM 556 O O . LEU A 1 73 ? 3.007 0.263 12.116 1.00 96.62 73 LEU A O 1
ATOM 560 N N . GLU A 1 74 ? 0.936 -0.350 12.748 1.00 96.88 74 GLU A N 1
ATOM 561 C CA . GLU A 1 74 ? 0.464 -0.654 11.398 1.00 96.88 74 GLU A CA 1
ATOM 562 C C . GLU A 1 74 ? 0.471 0.604 10.524 1.00 96.88 74 GLU A C 1
ATOM 564 O O . GLU A 1 74 ? 1.039 0.598 9.432 1.00 96.88 74 GLU A O 1
ATOM 569 N N . GLN A 1 75 ? -0.071 1.719 11.022 1.00 97.50 75 GLN A N 1
ATOM 570 C CA . GLN A 1 75 ? -0.088 2.980 10.287 1.00 97.50 75 GLN A CA 1
ATOM 571 C C . GLN A 1 75 ? 1.328 3.462 9.950 1.00 97.50 75 GLN A C 1
ATOM 573 O O . GLN A 1 75 ? 1.568 3.943 8.838 1.00 97.50 75 GLN A O 1
ATOM 578 N N . PHE A 1 76 ? 2.272 3.341 10.886 1.00 97.44 76 PHE A N 1
ATOM 579 C CA . PHE A 1 76 ? 3.672 3.671 10.635 1.00 97.44 76 PHE A CA 1
ATOM 580 C C . PHE A 1 76 ? 4.278 2.771 9.550 1.00 97.44 76 PHE A C 1
ATOM 582 O O . PHE A 1 76 ? 4.868 3.282 8.596 1.00 97.44 76 PHE A O 1
ATOM 589 N N . SER A 1 77 ? 4.075 1.453 9.647 1.00 97.44 77 SER A N 1
ATOM 590 C CA . SER A 1 77 ? 4.566 0.489 8.656 1.00 97.44 77 SER A CA 1
ATOM 591 C C . SER A 1 77 ? 3.991 0.757 7.262 1.00 97.44 77 SER A C 1
ATOM 593 O O . SER A 1 77 ? 4.742 0.820 6.290 1.00 97.44 77 SER A O 1
ATOM 595 N N . LEU A 1 78 ? 2.684 1.018 7.158 1.00 97.94 78 LEU A N 1
ATOM 596 C CA . LEU A 1 78 ? 2.018 1.355 5.897 1.00 97.94 78 LEU A CA 1
ATOM 597 C C . LEU A 1 78 ? 2.585 2.635 5.275 1.00 97.94 78 LEU A C 1
ATOM 599 O O . LEU A 1 78 ? 2.843 2.679 4.073 1.00 97.94 78 LEU A O 1
ATOM 603 N N . ARG A 1 79 ? 2.834 3.676 6.080 1.00 98.06 79 ARG A N 1
ATOM 604 C CA . ARG A 1 79 ? 3.472 4.913 5.595 1.00 98.06 79 ARG A CA 1
ATOM 605 C C . ARG A 1 79 ? 4.897 4.666 5.105 1.00 98.06 79 ARG A C 1
ATOM 607 O O . ARG A 1 79 ? 5.284 5.213 4.073 1.00 98.06 79 ARG A O 1
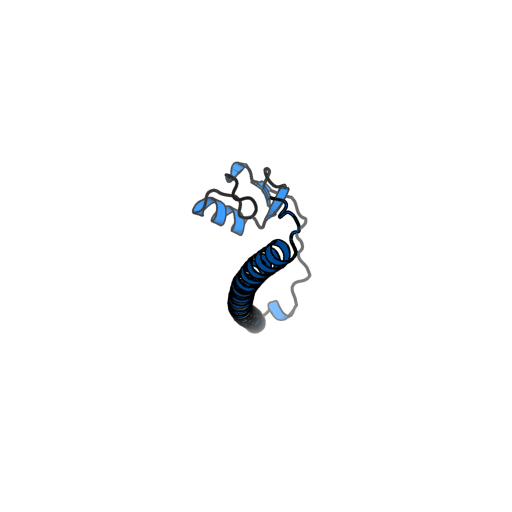ATOM 614 N N . GLN A 1 80 ? 5.663 3.838 5.815 1.00 98.1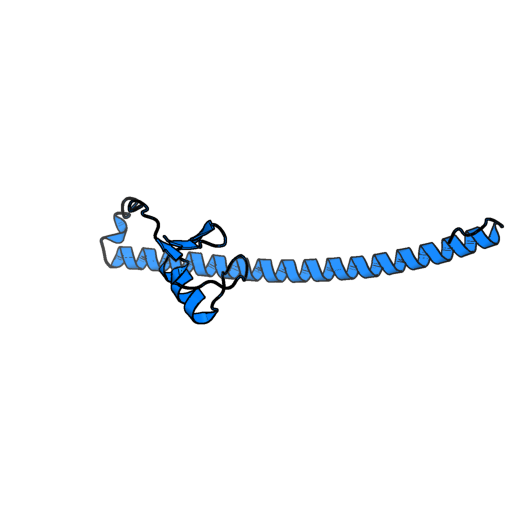2 80 GLN A N 1
ATOM 615 C CA . GLN A 1 80 ? 7.015 3.458 5.410 1.00 98.12 80 GLN A CA 1
ATOM 616 C C . GLN A 1 80 ? 7.008 2.689 4.081 1.00 98.12 80 GLN A C 1
ATOM 618 O O . GLN A 1 80 ? 7.772 3.027 3.177 1.00 98.12 80 GLN A O 1
ATOM 623 N N . GLN A 1 81 ? 6.119 1.703 3.933 1.00 97.88 81 GLN A N 1
ATOM 624 C CA . GLN A 1 81 ? 5.954 0.936 2.695 1.00 97.88 81 GLN A CA 1
ATOM 625 C C . GLN A 1 81 ? 5.536 1.829 1.526 1.00 97.88 81 GLN A C 1
ATOM 627 O O . GLN A 1 81 ? 6.104 1.720 0.443 1.00 97.88 81 GLN A O 1
ATOM 632 N N . LEU A 1 82 ? 4.602 2.758 1.749 1.00 98.31 82 LEU A N 1
ATOM 633 C CA . LEU A 1 82 ? 4.174 3.720 0.734 1.00 98.31 82 LEU A CA 1
ATOM 634 C C . LEU A 1 82 ? 5.341 4.595 0.261 1.00 98.31 82 LEU A C 1
ATOM 636 O O . LEU A 1 82 ? 5.525 4.766 -0.944 1.00 98.31 82 LEU A O 1
ATOM 640 N N . SER A 1 83 ? 6.160 5.103 1.186 1.00 97.94 83 SER A N 1
ATOM 641 C CA . SER A 1 83 ? 7.344 5.889 0.827 1.00 97.94 83 SER A CA 1
ATOM 642 C C . SER A 1 83 ? 8.383 5.063 0.056 1.00 97.94 83 SER A C 1
ATOM 644 O O . SER A 1 83 ? 8.961 5.579 -0.901 1.00 97.94 83 SER A O 1
ATOM 646 N N . SER A 1 84 ? 8.614 3.799 0.435 1.00 97.94 84 SER A N 1
ATOM 647 C CA . SER A 1 84 ? 9.517 2.892 -0.298 1.00 97.94 84 SER A CA 1
ATOM 648 C C . SER A 1 84 ? 9.007 2.634 -1.713 1.00 97.94 84 SER A C 1
ATOM 650 O O . SER A 1 84 ? 9.736 2.836 -2.681 1.00 97.94 84 SER A O 1
ATOM 652 N N . ALA A 1 85 ? 7.726 2.281 -1.850 1.00 98.00 85 ALA A N 1
ATOM 653 C CA . ALA A 1 85 ? 7.100 2.002 -3.138 1.00 98.00 85 ALA A CA 1
ATOM 654 C C . ALA A 1 85 ? 7.147 3.216 -4.080 1.00 98.00 85 ALA A C 1
ATOM 656 O O . ALA A 1 85 ? 7.400 3.062 -5.273 1.00 98.00 85 ALA A O 1
ATOM 657 N N . GLN A 1 86 ? 6.963 4.434 -3.559 1.00 98.38 86 GLN A N 1
ATOM 658 C CA . GLN A 1 86 ? 7.119 5.663 -4.344 1.00 98.38 86 GLN A CA 1
ATOM 659 C C . GLN A 1 86 ? 8.553 5.849 -4.856 1.00 98.38 86 GLN A C 1
ATOM 661 O O . GLN A 1 86 ? 8.748 6.198 -6.022 1.00 98.38 86 GLN A O 1
ATOM 666 N N . GLN A 1 87 ? 9.559 5.596 -4.014 1.00 98.06 87 GLN A N 1
ATOM 667 C CA . GLN A 1 87 ? 10.965 5.696 -4.406 1.00 98.06 87 GLN A CA 1
ATOM 668 C C . GLN A 1 87 ? 11.346 4.625 -5.439 1.00 98.06 87 GLN A C 1
ATOM 670 O O . GLN A 1 87 ? 12.019 4.924 -6.429 1.00 98.06 87 GLN A O 1
ATOM 675 N N . GLU A 1 88 ? 10.893 3.389 -5.239 1.00 97.56 88 GLU A N 1
ATOM 676 C CA . GLU A 1 88 ? 11.094 2.277 -6.169 1.00 97.56 88 GLU A CA 1
ATOM 677 C C . GLU A 1 88 ? 10.434 2.549 -7.524 1.00 97.56 88 GLU A C 1
ATOM 679 O O . GLU A 1 88 ? 11.071 2.363 -8.564 1.00 97.56 88 GLU A O 1
ATOM 684 N N . LEU A 1 89 ? 9.202 3.068 -7.523 1.00 98.12 89 LEU A N 1
ATOM 685 C CA . LEU A 1 89 ? 8.495 3.469 -8.736 1.00 98.12 89 LEU A CA 1
ATOM 686 C C . LEU A 1 89 ? 9.247 4.575 -9.481 1.00 98.12 89 LEU A C 1
ATOM 688 O O . LEU A 1 89 ? 9.461 4.460 -10.687 1.00 98.12 89 LEU A O 1
ATOM 692 N N . ALA A 1 90 ? 9.691 5.623 -8.780 1.00 97.81 90 ALA A N 1
ATOM 693 C CA . ALA A 1 90 ? 10.466 6.700 -9.392 1.00 97.81 90 ALA A CA 1
ATOM 694 C C . ALA A 1 90 ? 11.739 6.152 -10.052 1.00 97.81 90 ALA A C 1
ATOM 696 O O . ALA A 1 90 ? 12.025 6.446 -11.213 1.00 97.81 90 ALA A O 1
ATOM 697 N N . HIS A 1 91 ? 12.472 5.290 -9.347 1.00 97.81 91 HIS A N 1
ATOM 698 C CA . HIS A 1 91 ? 13.674 4.656 -9.876 1.00 97.81 91 HIS A CA 1
ATOM 699 C C . HIS A 1 91 ? 13.390 3.773 -11.102 1.00 97.81 91 HIS A C 1
ATOM 701 O O . HIS A 1 91 ? 14.153 3.809 -12.071 1.00 97.81 91 HIS A O 1
ATOM 707 N N . ALA A 1 92 ? 12.292 3.012 -11.096 1.00 97.56 92 ALA A N 1
ATOM 708 C CA . ALA A 1 92 ? 11.872 2.204 -12.237 1.00 97.56 92 ALA A CA 1
ATOM 709 C C . ALA A 1 92 ? 11.539 3.071 -13.463 1.00 97.56 92 ALA A C 1
ATOM 711 O O . ALA A 1 92 ? 11.990 2.763 -14.567 1.00 97.56 92 ALA A O 1
ATOM 712 N N . LEU A 1 93 ? 10.830 4.188 -13.272 1.00 97.94 93 LEU A N 1
ATOM 713 C CA . LEU A 1 93 ? 10.508 5.135 -14.345 1.00 97.94 93 LEU A CA 1
ATOM 714 C C . LEU A 1 93 ? 11.763 5.809 -14.921 1.00 97.94 93 LEU A C 1
ATOM 716 O O . LEU A 1 93 ? 11.894 5.911 -16.140 1.00 97.94 93 LEU A O 1
ATOM 720 N N . PHE A 1 94 ? 12.724 6.196 -14.074 1.00 98.06 94 PHE A N 1
ATOM 721 C CA . PHE A 1 94 ? 14.012 6.725 -14.539 1.00 98.06 94 PHE A CA 1
ATOM 722 C C . PHE A 1 94 ? 14.788 5.703 -15.375 1.00 98.06 94 PHE A C 1
ATOM 724 O O . PHE A 1 94 ? 15.318 6.039 -16.435 1.00 98.06 94 PHE A O 1
ATOM 731 N N . LYS A 1 95 ? 14.836 4.442 -14.929 1.00 97.25 95 LYS A N 1
ATOM 732 C CA . LYS A 1 95 ? 15.464 3.356 -15.695 1.00 97.25 95 LYS A CA 1
ATOM 733 C C . LYS A 1 95 ? 14.756 3.105 -17.023 1.00 97.25 95 LYS A C 1
ATOM 735 O O . LYS A 1 95 ? 15.435 2.868 -18.018 1.00 97.25 95 LYS A O 1
ATOM 740 N N . HIS A 1 96 ? 13.427 3.175 -17.044 1.00 97.94 96 HIS A N 1
ATOM 741 C CA . HIS A 1 96 ? 12.641 3.037 -18.265 1.00 97.94 96 HIS A CA 1
ATOM 742 C C . HIS A 1 96 ? 12.988 4.135 -19.281 1.00 97.94 96 HIS A C 1
ATOM 744 O O . HIS A 1 96 ? 13.327 3.811 -20.415 1.00 97.94 96 HIS A O 1
ATOM 750 N N . ASP A 1 97 ? 13.009 5.413 -18.878 1.00 98.06 97 ASP A N 1
ATOM 751 C CA . ASP A 1 97 ? 13.399 6.512 -19.782 1.00 98.06 97 ASP A CA 1
ATOM 752 C C . ASP A 1 97 ? 14.839 6.350 -20.297 1.00 98.06 97 ASP A C 1
ATOM 754 O O . ASP A 1 97 ? 15.107 6.490 -21.493 1.00 98.06 97 ASP A O 1
ATOM 758 N N . ALA A 1 98 ? 15.776 5.980 -19.417 1.00 97.62 98 ALA A N 1
ATOM 759 C CA . ALA A 1 98 ? 17.156 5.713 -19.813 1.00 97.62 98 ALA A CA 1
ATOM 760 C C . ALA A 1 98 ? 17.251 4.572 -20.845 1.00 97.62 98 ALA A C 1
ATOM 762 O O . ALA A 1 98 ? 17.955 4.709 -21.848 1.00 97.62 98 ALA A O 1
ATOM 763 N N . ALA A 1 99 ? 16.513 3.477 -20.642 1.00 97.62 99 ALA A N 1
ATOM 764 C CA . ALA A 1 99 ? 16.451 2.364 -21.583 1.00 97.62 99 ALA A CA 1
ATOM 765 C C . ALA A 1 99 ? 15.843 2.787 -22.929 1.00 97.62 99 ALA A C 1
ATOM 767 O O . ALA A 1 99 ? 16.415 2.472 -23.972 1.00 97.62 99 ALA A O 1
ATOM 768 N N . CYS A 1 100 ? 14.753 3.562 -22.930 1.00 97.50 100 CYS A N 1
ATOM 769 C CA . CYS A 1 100 ? 14.154 4.104 -24.153 1.00 97.50 100 CYS A CA 1
ATOM 770 C C . CYS A 1 100 ? 15.151 4.952 -24.957 1.00 97.50 100 CYS A C 1
ATOM 772 O O . CYS A 1 100 ? 15.242 4.800 -26.175 1.00 97.50 100 CYS A O 1
ATOM 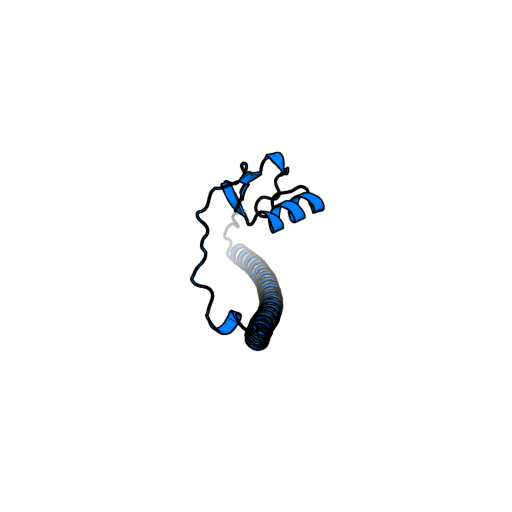774 N N . ARG A 1 101 ? 15.955 5.794 -24.292 1.00 97.56 101 ARG A N 1
ATOM 775 C CA . ARG A 1 101 ? 17.008 6.583 -24.959 1.00 97.56 101 ARG A CA 1
ATOM 776 C C . ARG A 1 101 ? 18.097 5.705 -25.567 1.00 97.56 101 ARG A C 1
ATOM 778 O O . ARG A 1 101 ? 18.577 6.009 -26.656 1.00 97.56 101 ARG A O 1
ATOM 785 N N . VAL A 1 102 ? 18.500 4.637 -24.880 1.00 97.75 102 VAL A N 1
ATOM 786 C CA . VAL A 1 102 ? 19.483 3.679 -25.411 1.00 97.75 102 VAL A CA 1
ATOM 787 C C . VAL A 1 102 ? 18.911 2.947 -26.621 1.00 97.75 102 VAL A C 1
ATOM 789 O O . VAL A 1 102 ? 19.578 2.881 -27.646 1.00 97.75 102 VAL A O 1
ATOM 792 N N . ILE A 1 103 ? 17.665 2.477 -26.552 1.00 96.88 103 ILE A N 1
ATOM 793 C CA . ILE A 1 103 ? 16.988 1.826 -27.680 1.00 96.88 103 ILE A CA 1
ATOM 794 C C . ILE A 1 103 ? 16.918 2.771 -28.885 1.00 96.88 103 ILE A C 1
ATOM 796 O O . ILE A 1 103 ? 17.276 2.367 -29.985 1.00 96.88 103 ILE A O 1
ATOM 800 N N . ALA A 1 104 ? 16.532 4.035 -28.688 1.00 97.25 104 ALA A N 1
ATOM 801 C CA . ALA A 1 104 ? 16.486 5.023 -29.766 1.00 97.25 104 ALA A CA 1
ATOM 802 C C . ALA A 1 104 ? 17.862 5.248 -30.419 1.00 97.25 104 ALA A C 1
ATOM 804 O O . ALA A 1 104 ? 17.956 5.309 -31.645 1.00 97.25 104 ALA A O 1
ATOM 805 N N . LYS A 1 105 ? 18.937 5.315 -29.620 1.00 97.31 105 LYS A N 1
ATOM 806 C CA . LYS A 1 105 ? 20.313 5.397 -30.139 1.00 97.31 105 LYS A CA 1
ATOM 807 C C . LYS A 1 105 ? 20.695 4.156 -30.942 1.00 97.31 105 LYS A C 1
ATOM 809 O O . LYS A 1 105 ? 21.172 4.290 -32.061 1.00 97.31 105 LYS A O 1
ATOM 814 N N . LEU A 1 106 ? 20.424 2.963 -30.412 1.00 96.69 106 LEU A N 1
ATOM 815 C CA . LEU A 1 106 ? 20.718 1.702 -31.096 1.00 96.69 106 LEU A CA 1
ATOM 816 C C . LEU A 1 106 ? 19.926 1.552 -32.402 1.00 96.69 106 LEU A C 1
ATOM 818 O O . LEU A 1 106 ? 20.447 1.006 -33.370 1.00 96.69 106 LEU A O 1
ATOM 822 N N . ILE A 1 107 ? 18.684 2.042 -32.451 1.00 96.56 107 ILE A N 1
ATOM 823 C CA . ILE A 1 107 ? 17.883 2.097 -33.681 1.00 96.56 107 ILE A CA 1
ATOM 824 C C . ILE A 1 107 ? 18.571 2.990 -34.720 1.00 96.56 107 ILE A C 1
ATOM 826 O O . ILE A 1 107 ? 18.758 2.553 -35.853 1.00 96.56 107 ILE A O 1
ATOM 830 N N . ALA A 1 108 ? 19.010 4.191 -34.329 1.00 94.94 108 ALA A N 1
ATOM 831 C CA . ALA A 1 108 ? 19.710 5.104 -35.231 1.00 94.94 108 ALA A CA 1
ATOM 832 C C . ALA A 1 108 ? 21.030 4.506 -35.755 1.00 94.94 108 ALA A C 1
ATOM 834 O O . ALA A 1 108 ? 21.254 4.490 -36.965 1.00 94.94 108 ALA A O 1
ATOM 835 N N . GLU A 1 109 ? 21.858 3.941 -34.871 1.00 95.31 109 GLU A N 1
ATOM 836 C CA . GLU A 1 109 ? 23.124 3.280 -35.231 1.00 95.31 109 GLU A CA 1
ATOM 837 C C . GLU A 1 109 ? 22.897 2.070 -36.155 1.00 95.31 109 GLU A C 1
ATOM 839 O O . GLU A 1 109 ? 23.598 1.893 -37.154 1.00 95.31 109 GLU A O 1
ATOM 844 N N . ARG A 1 110 ? 21.870 1.253 -35.876 1.00 94.62 110 ARG A N 1
ATOM 845 C CA . ARG A 1 110 ? 21.452 0.139 -36.742 1.00 94.62 110 ARG A CA 1
ATOM 846 C C . ARG A 1 110 ? 21.071 0.636 -38.135 1.00 94.62 110 ARG A C 1
ATOM 848 O O . ARG A 1 110 ? 21.457 0.019 -39.129 1.00 94.62 110 ARG A O 1
ATOM 855 N N . ASP A 1 111 ? 20.303 1.716 -38.216 1.00 93.38 111 ASP A N 1
ATOM 856 C CA . ASP A 1 111 ? 19.815 2.257 -39.486 1.00 93.38 111 ASP A CA 1
ATOM 857 C C . ASP A 1 111 ? 20.933 2.910 -40.303 1.00 93.38 111 ASP A C 1
ATOM 859 O O . ASP A 1 111 ? 20.913 2.859 -41.533 1.00 93.38 111 ASP A O 1
ATOM 863 N N . GLU A 1 112 ? 21.933 3.500 -39.649 1.00 93.00 112 GLU A N 1
ATOM 864 C CA . GLU A 1 112 ? 23.171 3.955 -40.292 1.00 93.00 112 GLU A CA 1
ATOM 865 C C . GLU A 1 112 ? 23.993 2.782 -40.840 1.00 93.00 112 GLU A C 1
ATOM 867 O O . GLU A 1 112 ? 24.370 2.795 -42.014 1.00 93.00 112 GLU A O 1
ATOM 872 N N . ALA A 1 113 ? 24.203 1.731 -40.042 1.00 91.56 113 ALA A N 1
ATOM 873 C CA . ALA A 1 113 ? 24.948 0.547 -40.465 1.00 91.56 113 ALA A CA 1
ATOM 874 C C . ALA A 1 113 ? 24.275 -0.185 -41.643 1.00 91.56 113 ALA A C 1
ATOM 876 O O . ALA A 1 113 ? 24.948 -0.589 -42.592 1.00 91.56 113 ALA A O 1
ATOM 877 N N . ARG A 1 114 ? 22.939 -0.313 -41.631 1.00 89.38 114 ARG A N 1
ATOM 878 C CA . ARG A 1 114 ? 22.169 -0.908 -42.741 1.00 89.38 114 ARG A CA 1
ATOM 879 C C . ARG A 1 114 ? 22.286 -0.099 -44.032 1.00 89.38 114 ARG A C 1
ATOM 881 O O . ARG A 1 114 ? 22.495 -0.690 -45.091 1.00 89.38 114 ARG A O 1
ATOM 888 N N . ARG A 1 115 ? 22.219 1.236 -43.939 1.00 88.75 115 ARG A N 1
ATOM 889 C CA . ARG A 1 115 ? 22.439 2.136 -45.083 1.00 88.75 115 ARG A CA 1
ATOM 890 C C . ARG A 1 115 ? 23.850 1.995 -45.652 1.00 88.75 115 ARG A C 1
ATOM 892 O O . ARG A 1 115 ? 23.994 1.892 -46.866 1.00 88.75 115 ARG A O 1
ATOM 899 N N . ALA A 1 116 ? 24.875 1.930 -44.800 1.00 89.38 116 ALA A N 1
ATOM 900 C CA . ALA A 1 116 ? 26.262 1.733 -45.232 1.00 89.38 116 ALA A CA 1
ATOM 901 C C . ALA A 1 116 ? 26.486 0.380 -45.936 1.00 89.38 116 ALA A C 1
ATOM 903 O O . ALA A 1 116 ? 27.292 0.293 -46.859 1.00 89.38 116 ALA A O 1
ATOM 904 N N . ALA A 1 117 ? 25.746 -0.661 -45.543 1.00 87.69 117 ALA A N 1
ATOM 905 C CA . ALA A 1 117 ? 25.791 -1.987 -46.163 1.00 87.69 117 ALA A CA 1
ATOM 906 C C . ALA A 1 117 ? 24.941 -2.119 -47.448 1.00 87.69 117 ALA A C 1
ATOM 908 O O . ALA A 1 117 ? 24.892 -3.201 -48.033 1.00 87.69 117 ALA A O 1
ATOM 909 N N . GLY A 1 118 ? 24.257 -1.055 -47.891 1.00 80.88 118 GLY A N 1
ATOM 910 C CA . GLY A 1 118 ? 23.417 -1.067 -49.096 1.00 80.88 118 GLY A CA 1
ATOM 911 C C . GLY A 1 118 ? 22.090 -1.823 -48.949 1.00 80.88 118 GLY A C 1
ATOM 912 O O . GLY A 1 118 ? 21.460 -2.143 -49.955 1.00 80.88 118 GLY A O 1
ATOM 913 N N . MET A 1 119 ? 21.656 -2.120 -47.719 1.00 72.31 119 MET A N 1
ATOM 914 C CA . MET A 1 119 ? 20.374 -2.779 -47.451 1.00 72.31 119 MET A CA 1
ATOM 915 C C . MET A 1 119 ? 19.246 -1.739 -47.311 1.00 72.31 119 MET A C 1
ATOM 917 O O . MET A 1 119 ? 19.457 -0.706 -46.668 1.00 72.31 119 MET A O 1
ATOM 921 N N . PRO A 1 120 ? 18.044 -1.978 -47.875 1.00 67.94 120 PRO A N 1
ATOM 922 C CA . PRO A 1 120 ? 16.924 -1.051 -47.749 1.00 67.94 120 PRO A CA 1
ATOM 923 C C . PRO A 1 120 ? 16.443 -0.965 -46.294 1.00 67.94 120 PRO A C 1
ATOM 925 O O . PRO A 1 120 ? 16.347 -1.970 -45.588 1.00 67.94 120 PRO A O 1
ATOM 928 N N . VAL A 1 121 ? 16.151 0.254 -45.844 1.00 62.44 121 VAL A N 1
ATOM 929 C CA . VAL A 1 121 ? 15.570 0.522 -44.525 1.00 62.44 121 VAL A CA 1
ATOM 930 C C . VAL A 1 121 ? 14.055 0.371 -44.672 1.00 62.44 121 VAL A C 1
ATOM 932 O O . VAL A 1 121 ? 13.432 1.190 -45.343 1.00 62.44 121 VAL A O 1
ATOM 935 N N . GLU A 1 122 ? 13.469 -0.699 -44.132 1.00 61.78 122 GLU A N 1
ATOM 936 C CA . GLU A 1 122 ? 12.006 -0.809 -44.052 1.00 61.78 122 GLU A CA 1
ATOM 937 C C . GLU A 1 122 ? 11.478 0.221 -43.045 1.00 61.78 122 GLU A C 1
ATOM 939 O O . GLU A 1 122 ? 12.019 0.343 -41.941 1.00 61.78 122 GLU A O 1
ATOM 944 N N . ALA A 1 123 ? 10.487 0.995 -43.497 1.00 47.44 123 ALA A N 1
ATOM 945 C CA . ALA A 1 123 ? 9.840 2.092 -42.780 1.00 47.44 123 ALA A CA 1
ATOM 946 C C . ALA A 1 123 ? 8.827 1.600 -41.739 1.00 47.44 123 ALA A C 1
ATOM 948 O O . ALA A 1 123 ? 8.168 0.568 -42.001 1.00 47.44 123 ALA A O 1
#

Radius of gyration: 28.48 Å; chains: 1; bounding box: 58×28×83 Å

Organism: Neobodo designis (NCBI:txid312471)

InterPro domains:
  IPR003613 U-box domain [PF04564] (6-42)
  IPR003613 U-box domain [PS51698] (1-58)
  IPR003613 U-box domain [SM00504] (1-51)
  IPR013083 Zinc finger, RING/FYVE/PHD-type [G3DSA:3.30.40.10] (1-45)
  IPR013915 Prp19, coiled-coil region [PF08606] (54-116)
  IPR038959 Prp19 [PTHR43995] (1-116)

Foldseek 3Di:
DWAQQPPRDDDDLVVVQVVCVVQCADPPPRHRGDPVRIHDDPDDPPDDPDPPLCPDPVSVVVVVVVVVVVVVVVVVVVVVVVVVVVVVVVVVVVVVVVVVVVVVVVVVVVVVVCVVVVHDDDD